Protein AF-X1K7U1-F1 (afdb_monomer_lite)

InterPro domains:
  IPR009014 Transketolase C-terminal/Pyruvate-ferredoxin oxidoreductase domain II [G3DSA:3.40.50.920] (3-102)
  IPR009014 Transketolase C-terminal/Pyruvate-ferredoxin oxidoreductase domain II [SSF52922] (6-65)

Structure (mmCIF, N/CA/C/O backbone):
data_AF-X1K7U1-F1
#
_entry.id   AF-X1K7U1-F1
#
loop_
_atom_site.group_PDB
_atom_site.id
_atom_site.type_symbol
_atom_site.label_atom_id
_atom_site.label_alt_id
_atom_site.label_comp_id
_atom_site.label_asym_id
_atom_site.label_entity_id
_atom_site.label_seq_id
_atom_site.pdbx_PDB_ins_code
_atom_site.Cartn_x
_atom_site.Cartn_y
_atom_site.Cartn_z
_atom_site.occupancy
_atom_site.B_iso_or_equiv
_atom_site.auth_seq_id
_atom_site.auth_comp_id
_atom_site.auth_asym_id
_atom_site.auth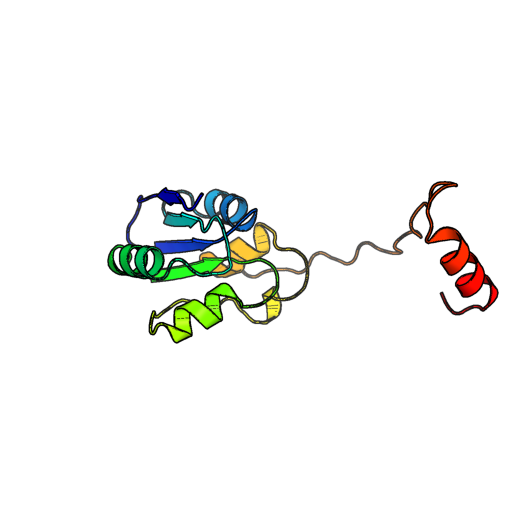_atom_id
_atom_site.pdbx_PDB_model_num
ATOM 1 N N . MET A 1 1 ? 13.954 -1.666 10.434 1.00 81.19 1 MET A N 1
ATOM 2 C CA . MET A 1 1 ? 13.301 -2.627 11.353 1.00 81.19 1 MET A CA 1
ATOM 3 C C . MET A 1 1 ? 11.797 -2.505 11.139 1.00 81.19 1 MET A C 1
ATOM 5 O O . MET A 1 1 ? 11.398 -1.473 10.615 1.00 81.19 1 MET A O 1
ATOM 9 N N . ASP A 1 2 ? 10.975 -3.518 11.442 1.00 89.50 2 ASP A N 1
ATOM 10 C CA . ASP A 1 2 ? 9.520 -3.306 11.332 1.00 89.50 2 ASP A CA 1
ATOM 11 C C . ASP A 1 2 ? 9.047 -2.390 12.456 1.00 89.50 2 ASP A C 1
ATOM 13 O O . ASP A 1 2 ? 9.394 -2.616 13.620 1.00 89.50 2 ASP A O 1
ATOM 17 N N . GLU A 1 3 ? 8.226 -1.414 12.104 1.00 94.00 3 GLU A N 1
ATOM 18 C CA . GLU A 1 3 ? 7.730 -0.364 12.988 1.00 94.00 3 GLU A CA 1
ATOM 19 C C . GLU A 1 3 ? 6.197 -0.395 12.968 1.00 94.00 3 GLU A C 1
ATOM 21 O O . GLU A 1 3 ? 5.580 -0.501 11.906 1.00 94.00 3 GLU A O 1
ATOM 26 N N . MET A 1 4 ? 5.580 -0.367 14.152 1.00 96.06 4 MET A N 1
ATOM 27 C CA . MET A 1 4 ? 4.126 -0.330 14.314 1.00 96.06 4 MET A CA 1
ATOM 28 C C . MET A 1 4 ? 3.745 0.938 15.068 1.00 96.06 4 MET A C 1
ATOM 30 O O . MET A 1 4 ? 4.196 1.144 16.193 1.00 96.06 4 MET A O 1
ATOM 34 N N . GLU A 1 5 ? 2.867 1.728 14.468 1.00 96.12 5 GLU A N 1
ATOM 35 C CA . GLU A 1 5 ? 2.321 2.964 15.021 1.00 96.12 5 GLU A CA 1
ATOM 36 C C . GLU A 1 5 ? 0.803 2.827 15.101 1.00 96.12 5 GLU A C 1
ATOM 38 O O . GLU A 1 5 ? 0.160 2.361 14.158 1.00 96.12 5 GLU A O 1
ATOM 43 N N . LEU A 1 6 ? 0.225 3.179 16.247 1.00 96.56 6 LEU A N 1
ATOM 44 C CA . LEU A 1 6 ? -1.207 3.049 16.490 1.00 96.56 6 LEU A CA 1
ATOM 45 C C . LEU A 1 6 ? -1.788 4.419 16.820 1.00 96.56 6 LEU A C 1
ATOM 47 O O . LEU A 1 6 ? -1.564 4.924 17.917 1.00 96.56 6 LEU A O 1
ATOM 51 N N . ASP A 1 7 ? -2.566 4.944 15.882 1.00 94.75 7 ASP A N 1
ATOM 52 C CA . ASP A 1 7 ? -3.351 6.168 16.021 1.00 94.75 7 ASP A CA 1
ATOM 53 C C . ASP A 1 7 ? -4.845 5.783 15.996 1.00 94.75 7 ASP A C 1
ATOM 55 O O . ASP A 1 7 ? -5.309 5.007 16.844 1.00 94.75 7 ASP A O 1
ATOM 59 N N . SER A 1 8 ? -5.615 6.248 15.006 1.00 94.81 8 SER A N 1
ATOM 60 C CA . SER A 1 8 ? -6.978 5.760 14.795 1.00 94.81 8 SER A CA 1
ATOM 61 C C . SER A 1 8 ? -6.969 4.282 14.408 1.00 94.81 8 SER A C 1
ATOM 63 O O . SER A 1 8 ? -6.177 3.824 13.583 1.00 94.81 8 SER A O 1
ATOM 65 N N . ARG A 1 9 ? -7.900 3.523 14.992 1.00 94.88 9 ARG A N 1
ATOM 66 C CA . ARG A 1 9 ? -8.102 2.094 14.706 1.00 94.88 9 ARG A CA 1
ATOM 67 C C . ARG A 1 9 ? -9.136 1.845 13.613 1.00 94.88 9 ARG A C 1
ATOM 69 O O . ARG A 1 9 ? -9.443 0.692 13.315 1.00 94.88 9 ARG A O 1
ATOM 76 N N . ASP A 1 10 ? -9.693 2.894 13.018 1.00 96.81 10 ASP A N 1
ATOM 77 C CA . ASP A 1 10 ? -10.645 2.737 11.920 1.00 96.81 10 ASP A CA 1
ATOM 78 C C . ASP A 1 10 ? -9.947 2.271 10.637 1.00 96.81 10 ASP A C 1
ATOM 80 O O . ASP A 1 10 ? -10.466 1.396 9.940 1.00 96.81 10 ASP A O 1
ATOM 84 N N . ILE A 1 11 ? -8.744 2.792 10.372 1.00 96.69 11 ILE A N 1
ATOM 85 C CA . ILE A 1 11 ? -7.933 2.466 9.197 1.00 96.69 11 ILE A CA 1
ATOM 86 C C . ILE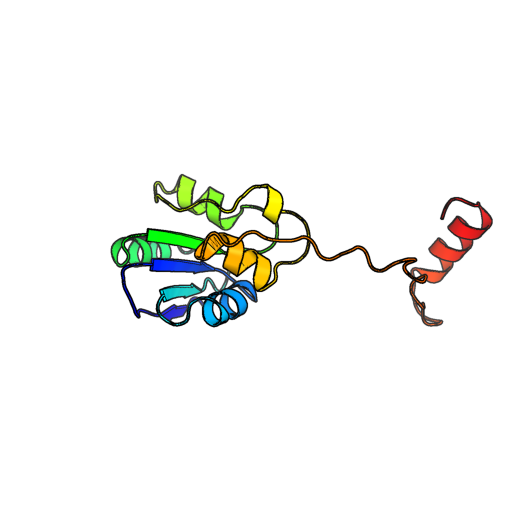 A 1 11 ? -6.525 2.058 9.640 1.00 96.69 11 ILE A C 1
ATOM 88 O O . ILE A 1 11 ? -5.857 2.775 10.385 1.00 96.69 11 ILE A O 1
ATOM 92 N N . GLY A 1 12 ? -6.077 0.902 9.157 1.00 97.56 12 GLY A N 1
ATOM 93 C CA . GLY A 1 12 ? -4.703 0.435 9.248 1.00 97.56 12 GLY A CA 1
ATOM 94 C C . GLY A 1 12 ? -4.055 0.333 7.874 1.00 97.56 12 GLY A C 1
ATOM 95 O O . GLY A 1 12 ? -4.657 -0.183 6.933 1.00 97.56 12 GLY A O 1
ATOM 96 N N . ILE A 1 13 ? -2.813 0.789 7.761 1.00 97.62 13 ILE A N 1
ATOM 97 C CA . ILE A 1 13 ? -2.038 0.754 6.521 1.00 97.62 13 ILE A CA 1
ATOM 98 C C . ILE A 1 13 ? -0.803 -0.121 6.730 1.00 97.62 13 ILE A C 1
ATOM 100 O O . ILE A 1 13 ? 0.039 0.163 7.583 1.00 97.62 13 ILE A O 1
ATOM 104 N N . ILE A 1 14 ? -0.687 -1.188 5.940 1.00 97.12 14 ILE A N 1
ATOM 105 C CA . ILE A 1 14 ? 0.508 -2.036 5.875 1.00 97.12 14 ILE A CA 1
ATOM 106 C C . ILE A 1 14 ? 1.333 -1.600 4.668 1.00 97.12 14 ILE A C 1
ATOM 108 O O . ILE A 1 14 ? 0.814 -1.464 3.561 1.00 97.12 14 ILE A O 1
ATOM 112 N N . THR A 1 15 ? 2.619 -1.351 4.876 1.00 96.00 15 THR A N 1
ATOM 113 C CA . THR A 1 15 ? 3.457 -0.694 3.872 1.00 96.00 15 THR A CA 1
ATOM 114 C C . THR A 1 15 ? 4.938 -1.030 4.051 1.00 96.00 15 THR A C 1
ATOM 116 O O . THR A 1 15 ? 5.323 -1.629 5.055 1.00 96.00 15 THR A O 1
ATOM 119 N N . SER A 1 16 ? 5.789 -0.659 3.094 1.00 93.88 16 SER A N 1
ATOM 120 C CA . SER A 1 16 ? 7.243 -0.831 3.170 1.00 93.88 16 SER A CA 1
ATOM 121 C C . SER A 1 16 ? 7.985 0.291 2.436 1.00 93.88 16 SER A C 1
ATOM 123 O O . SER A 1 16 ? 7.462 0.913 1.508 1.00 93.88 16 SER A O 1
ATOM 125 N N . GLY A 1 17 ? 9.221 0.568 2.863 1.00 92.00 17 GLY A N 1
ATOM 126 C CA . GLY A 1 17 ? 10.088 1.554 2.209 1.00 92.00 17 GLY A CA 1
ATOM 127 C C . GLY A 1 17 ? 9.454 2.946 2.085 1.00 92.00 17 GLY A C 1
ATOM 128 O O . GLY A 1 17 ? 8.913 3.475 3.058 1.00 92.00 17 GLY A O 1
ATOM 129 N N . ILE A 1 18 ? 9.537 3.538 0.887 1.00 93.25 18 ILE A N 1
ATOM 130 C CA . ILE A 1 18 ? 9.047 4.898 0.598 1.00 93.25 18 ILE A CA 1
ATOM 131 C C . ILE A 1 18 ? 7.520 5.017 0.673 1.00 93.25 18 ILE A C 1
ATOM 133 O O . ILE A 1 18 ? 7.000 6.064 1.053 1.00 93.25 18 ILE A O 1
ATOM 137 N N . SER A 1 19 ? 6.807 3.920 0.408 1.00 94.56 19 SER A N 1
ATOM 138 C CA . SER A 1 19 ? 5.344 3.853 0.453 1.00 94.56 19 SER A CA 1
ATOM 139 C C . SER A 1 19 ? 4.782 4.303 1.806 1.00 94.56 19 SER A C 1
ATOM 141 O O . SER A 1 19 ? 3.704 4.896 1.857 1.00 94.56 19 SER A O 1
ATOM 143 N N . TYR A 1 20 ? 5.539 4.096 2.892 1.00 96.12 20 TYR A N 1
ATOM 144 C CA . TYR A 1 20 ? 5.194 4.587 4.226 1.00 96.12 20 TYR A CA 1
ATOM 145 C C . TYR A 1 20 ? 5.100 6.113 4.276 1.00 96.12 20 TYR A C 1
ATOM 147 O O . TYR A 1 20 ? 4.114 6.637 4.785 1.00 96.12 20 TYR A O 1
ATOM 155 N N . GLN A 1 21 ? 6.085 6.822 3.720 1.00 96.44 21 GLN A N 1
ATOM 156 C CA . GLN A 1 21 ? 6.122 8.286 3.768 1.00 96.44 21 GLN A CA 1
ATOM 157 C C . GLN A 1 21 ? 4.954 8.883 2.981 1.00 96.44 21 GLN A C 1
ATOM 159 O O . GLN A 1 21 ? 4.216 9.703 3.518 1.00 96.44 21 GLN A O 1
ATOM 164 N N . TYR A 1 22 ? 4.706 8.386 1.765 1.00 96.62 22 TYR A N 1
ATOM 165 C CA . TYR A 1 22 ? 3.556 8.825 0.968 1.00 96.62 22 TYR A CA 1
ATOM 166 C C . TYR A 1 22 ? 2.225 8.534 1.662 1.00 96.62 22 TYR A C 1
ATOM 168 O O . TYR A 1 22 ? 1.316 9.355 1.635 1.00 96.62 22 TYR A O 1
ATOM 176 N N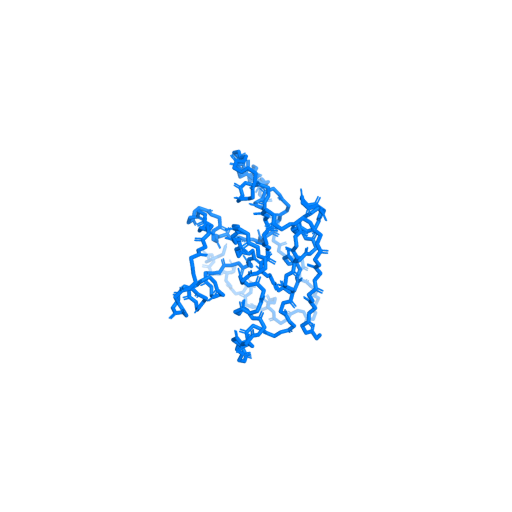 . SER A 1 23 ? 2.105 7.381 2.321 1.00 96.44 23 SER A N 1
ATOM 177 C CA . SER A 1 23 ? 0.884 7.033 3.052 1.00 96.44 23 SER A CA 1
ATOM 178 C C . SER A 1 23 ? 0.670 7.914 4.282 1.00 96.44 23 SER A C 1
ATOM 180 O O . SER A 1 23 ? -0.460 8.327 4.532 1.00 96.44 23 SER A O 1
ATOM 182 N N . LYS A 1 24 ? 1.735 8.237 5.027 1.00 95.56 24 LYS A N 1
ATOM 183 C CA . LYS A 1 24 ? 1.659 9.109 6.208 1.00 95.56 24 LYS A CA 1
ATOM 184 C C . LYS A 1 24 ? 1.343 10.555 5.827 1.00 95.56 24 LYS A C 1
ATOM 186 O O . LYS A 1 24 ? 0.613 11.213 6.557 1.00 95.56 24 LYS A O 1
ATOM 191 N N . GLU A 1 25 ? 1.832 11.021 4.678 1.00 96.69 25 GLU A N 1
ATOM 192 C CA . GLU A 1 25 ? 1.493 12.339 4.130 1.00 96.69 25 GLU A CA 1
ATOM 193 C C . GLU A 1 25 ? 0.012 12.439 3.731 1.00 96.69 25 GLU A C 1
ATOM 195 O O . GLU A 1 25 ? -0.621 13.466 3.962 1.00 96.69 25 GLU A O 1
ATOM 200 N N . VAL A 1 26 ? -0.562 11.361 3.185 1.00 96.25 26 VAL A N 1
ATOM 201 C CA . VAL A 1 26 ? -1.979 11.320 2.785 1.00 96.25 26 VAL A CA 1
ATOM 202 C C . VAL A 1 26 ? -2.927 11.143 3.973 1.00 96.25 26 VAL A C 1
ATOM 204 O O . VAL A 1 26 ? -4.020 11.708 3.966 1.00 96.25 26 VAL A O 1
ATOM 207 N N . MET A 1 27 ? -2.554 10.331 4.964 1.00 95.25 27 MET A N 1
ATOM 208 C CA . MET A 1 27 ? -3.431 9.969 6.080 1.00 95.25 27 MET A CA 1
ATOM 209 C C . MET A 1 27 ? -2.639 9.848 7.382 1.00 95.25 27 MET A C 1
ATOM 211 O O . MET A 1 27 ? -2.218 8.768 7.795 1.00 95.25 27 MET A O 1
ATOM 215 N N . THR A 1 28 ? -2.435 10.983 8.042 1.00 95.31 28 THR A N 1
ATOM 216 C CA . THR A 1 28 ? -1.624 11.082 9.262 1.00 95.31 28 THR A CA 1
ATOM 217 C C . THR A 1 28 ? -2.194 10.301 10.446 1.00 95.31 28 THR A C 1
ATOM 219 O O . THR A 1 28 ? -1.429 9.793 11.264 1.00 95.31 28 THR A O 1
ATOM 222 N N . GLU A 1 29 ? -3.518 10.191 10.518 1.00 95.81 29 GLU A N 1
ATOM 223 C CA . GLU A 1 29 ? -4.290 9.662 11.641 1.00 95.81 29 GLU A CA 1
ATOM 224 C C . GLU A 1 29 ? -4.512 8.147 11.591 1.00 95.81 29 GLU A C 1
ATOM 226 O O . GLU A 1 29 ? -5.049 7.577 12.542 1.00 95.81 29 GLU A O 1
ATOM 231 N N . ALA A 1 30 ? -4.143 7.488 10.490 1.00 97.19 30 ALA A N 1
ATOM 232 C CA . ALA A 1 30 ? -4.232 6.038 10.382 1.00 97.19 30 ALA A CA 1
ATOM 233 C C . ALA A 1 30 ? -3.191 5.346 11.267 1.00 97.19 30 ALA A C 1
ATOM 235 O O . ALA A 1 30 ? -2.123 5.881 11.557 1.00 97.19 30 ALA A O 1
ATOM 236 N N . SER A 1 31 ? -3.482 4.105 11.645 1.00 98.19 31 SER A N 1
ATOM 237 C CA . SER A 1 31 ? -2.468 3.222 12.217 1.00 98.19 31 SER A CA 1
ATOM 238 C C . SER A 1 31 ? -1.585 2.647 11.107 1.00 98.19 31 SER A C 1
ATOM 240 O O . SER A 1 31 ? -2.081 2.304 10.033 1.00 98.19 31 SER A O 1
ATOM 242 N N . PHE A 1 32 ? -0.292 2.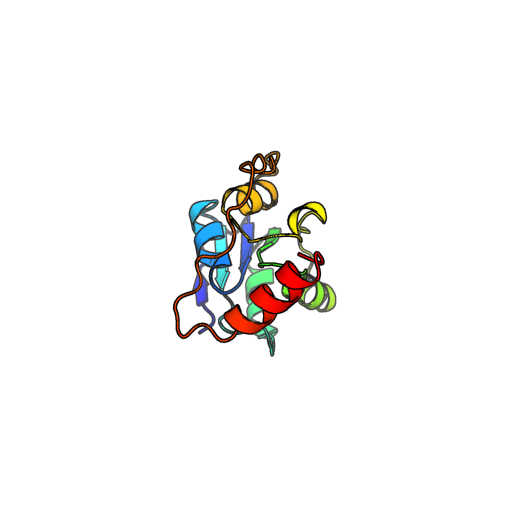467 11.368 1.00 98.00 32 PHE A N 1
ATOM 243 C CA . PHE A 1 32 ? 0.678 1.994 10.380 1.00 98.00 32 PHE A CA 1
ATOM 244 C C . PHE A 1 32 ? 1.426 0.749 10.852 1.00 98.00 32 PHE A C 1
ATOM 246 O O . PHE A 1 32 ? 1.854 0.650 12.002 1.00 98.00 32 PHE A O 1
ATOM 253 N N . LEU A 1 33 ? 1.640 -0.183 9.927 1.00 97.56 33 LEU A N 1
ATOM 254 C CA . LEU A 1 33 ? 2.642 -1.235 10.038 1.00 97.56 33 LEU A CA 1
ATOM 255 C C . LEU A 1 33 ? 3.619 -1.093 8.873 1.00 97.56 33 LEU A C 1
ATOM 257 O O . LEU A 1 33 ? 3.333 -1.499 7.744 1.00 97.56 33 LEU A O 1
ATOM 261 N N . LYS A 1 34 ? 4.790 -0.536 9.164 1.00 96.69 34 LYS A N 1
ATOM 262 C CA . LYS A 1 34 ? 5.897 -0.434 8.219 1.00 96.69 34 LYS A CA 1
ATOM 263 C C . LYS A 1 34 ? 6.762 -1.680 8.337 1.00 96.69 34 LYS A C 1
ATOM 265 O O . LYS A 1 34 ? 7.438 -1.889 9.343 1.00 96.69 34 LYS A O 1
ATOM 270 N N . LEU A 1 35 ? 6.750 -2.505 7.300 1.00 95.44 35 LEU A N 1
ATOM 271 C CA . LEU A 1 35 ? 7.617 -3.669 7.183 1.00 95.44 35 LEU A CA 1
ATOM 272 C C . LEU A 1 35 ? 9.017 -3.205 6.776 1.00 95.44 35 LEU A C 1
ATOM 274 O O . LEU A 1 35 ? 9.197 -2.520 5.767 1.00 95.44 35 LEU A O 1
ATOM 278 N N . GLY A 1 36 ? 10.017 -3.579 7.571 1.00 92.75 36 GLY A N 1
ATOM 279 C CA . GLY A 1 36 ? 11.420 -3.304 7.271 1.00 92.75 36 GLY A CA 1
ATOM 280 C C . GLY A 1 36 ? 11.984 -4.234 6.199 1.00 92.75 36 GLY A C 1
ATOM 281 O O . GLY A 1 36 ? 12.986 -3.903 5.575 1.00 92.75 36 GLY A O 1
ATOM 282 N N . MET A 1 37 ? 11.345 -5.384 5.984 1.00 88.94 37 MET A N 1
ATOM 283 C CA . MET A 1 37 ? 11.729 -6.370 4.983 1.00 88.94 37 MET A CA 1
ATOM 284 C C . MET A 1 37 ? 10.471 -6.990 4.369 1.00 88.94 37 MET A C 1
ATOM 286 O O . MET A 1 37 ? 9.626 -7.522 5.088 1.00 88.94 37 MET A O 1
ATOM 290 N N . SER A 1 38 ? 10.344 -6.933 3.041 1.00 87.38 38 SER A N 1
ATOM 291 C CA . SER A 1 38 ? 9.183 -7.502 2.343 1.00 87.38 38 SER A CA 1
ATOM 292 C C . SER A 1 38 ? 9.202 -9.034 2.328 1.00 87.38 38 SER A C 1
ATOM 294 O O . SER A 1 38 ? 8.147 -9.651 2.232 1.00 87.38 38 SER A O 1
ATOM 296 N N . TYR A 1 39 ? 10.375 -9.670 2.445 1.00 90.25 39 TYR A N 1
ATOM 297 C CA . TYR A 1 39 ? 10.481 -11.126 2.531 1.00 90.25 39 TYR A CA 1
ATOM 298 C C . TYR A 1 39 ? 11.743 -11.592 3.280 1.00 90.25 39 TYR A C 1
ATOM 300 O O . TYR A 1 39 ? 12.821 -11.080 2.984 1.00 90.25 39 TYR A O 1
ATOM 308 N N . PRO A 1 40 ? 11.656 -12.598 4.176 1.00 91.38 40 PRO A N 1
ATOM 309 C CA . PRO A 1 40 ? 10.443 -13.280 4.644 1.00 91.38 40 PRO A CA 1
ATOM 310 C C . PRO A 1 40 ? 9.495 -12.369 5.438 1.00 91.38 40 PRO A C 1
ATOM 312 O O . PRO A 1 40 ? 9.926 -11.495 6.184 1.00 91.38 40 PRO A O 1
ATOM 315 N N . LEU A 1 41 ? 8.188 -12.599 5.290 1.00 90.69 41 LEU A N 1
ATOM 316 C CA . LEU A 1 41 ? 7.156 -11.810 5.966 1.00 90.69 41 LEU A CA 1
ATOM 317 C C . LEU A 1 41 ? 7.054 -12.148 7.454 1.00 90.69 41 LEU A C 1
ATOM 319 O O . LEU A 1 41 ? 6.910 -13.314 7.835 1.00 90.69 41 LEU A O 1
ATOM 323 N N . CYS A 1 42 ? 7.006 -11.117 8.298 1.00 92.44 42 CYS A N 1
ATOM 324 C CA . CYS A 1 42 ? 6.724 -11.268 9.723 1.00 92.44 42 CYS A CA 1
ATOM 325 C C . CYS A 1 42 ? 5.216 -11.473 9.959 1.00 92.44 42 CYS A C 1
ATOM 327 O O . CYS A 1 42 ? 4.487 -10.554 10.344 1.00 92.44 42 CYS A O 1
ATOM 329 N N . LYS A 1 43 ? 4.740 -12.699 9.707 1.00 94.56 43 LYS A N 1
ATOM 330 C CA . LYS A 1 43 ? 3.312 -13.062 9.772 1.00 94.56 43 LYS A CA 1
ATOM 331 C C . LYS A 1 43 ? 2.664 -12.689 11.106 1.00 94.56 43 LYS A C 1
ATOM 333 O O . LYS A 1 43 ? 1.549 -12.182 11.124 1.00 94.56 43 LYS A O 1
ATOM 338 N N . GLU A 1 44 ? 3.371 -12.904 12.213 1.00 94.94 44 GLU A N 1
ATOM 339 C CA . GLU A 1 44 ? 2.870 -12.609 13.557 1.00 94.94 44 GLU A CA 1
ATOM 340 C C . GLU A 1 44 ? 2.561 -11.117 13.748 1.00 94.94 44 GLU A C 1
ATOM 342 O O . GLU A 1 44 ? 1.476 -10.765 14.211 1.00 94.94 44 GLU A O 1
ATOM 347 N N . LYS A 1 45 ? 3.470 -10.224 13.332 1.00 95.44 45 LYS A N 1
ATOM 348 C CA . LYS A 1 45 ? 3.244 -8.772 13.411 1.00 95.44 45 LYS A CA 1
ATOM 349 C C . LYS A 1 45 ? 2.066 -8.336 12.550 1.00 95.44 45 LYS A C 1
ATOM 351 O O . LYS A 1 45 ? 1.267 -7.523 13.004 1.00 95.44 45 LYS A O 1
ATOM 356 N N . ILE A 1 46 ? 1.937 -8.906 11.352 1.00 96.69 46 ILE A N 1
ATOM 357 C CA . ILE A 1 46 ? 0.823 -8.628 10.439 1.00 96.69 46 ILE A CA 1
ATOM 358 C C . ILE A 1 46 ? -0.509 -9.046 11.078 1.00 96.69 46 ILE A C 1
ATOM 360 O O . ILE A 1 46 ? -1.429 -8.234 11.132 1.00 96.69 46 ILE A O 1
ATOM 364 N N . TYR A 1 47 ? -0.610 -10.254 11.645 1.00 96.81 47 TYR A N 1
ATOM 365 C CA . TYR A 1 47 ? -1.821 -10.690 12.354 1.00 96.81 47 TYR A CA 1
ATOM 366 C C . TYR A 1 47 ? -2.138 -9.814 13.567 1.00 96.81 47 TYR A C 1
ATOM 368 O O . TYR A 1 47 ? -3.288 -9.430 13.781 1.00 96.81 47 TYR A O 1
ATOM 376 N N . ASN A 1 48 ? -1.124 -9.494 14.371 1.00 96.62 48 ASN A N 1
ATOM 377 C CA . ASN A 1 48 ? -1.295 -8.659 15.556 1.00 96.62 48 ASN A CA 1
ATOM 378 C C . ASN A 1 48 ? -1.725 -7.235 15.196 1.00 96.62 48 ASN A C 1
ATOM 380 O O . ASN A 1 48 ? -2.471 -6.625 15.958 1.00 96.62 48 ASN A O 1
ATOM 384 N N . PHE A 1 49 ? -1.278 -6.711 14.056 1.00 97.62 49 PHE A N 1
ATOM 385 C CA . PHE A 1 49 ? -1.736 -5.432 13.529 1.00 97.62 49 PHE A CA 1
ATOM 386 C C . PHE A 1 49 ? -3.168 -5.519 13.001 1.00 97.62 49 PHE A C 1
ATOM 388 O O . PHE A 1 49 ? -4.008 -4.718 13.400 1.00 97.62 49 PHE A O 1
ATOM 395 N N . ALA A 1 50 ? -3.473 -6.536 12.190 1.00 96.94 50 ALA A N 1
ATOM 396 C CA . ALA A 1 50 ? -4.793 -6.732 11.598 1.00 96.94 50 ALA A CA 1
ATOM 397 C C . ALA A 1 50 ? -5.908 -6.843 12.651 1.00 96.94 50 ALA A C 1
ATOM 399 O O . ALA A 1 50 ? -6.995 -6.316 12.459 1.00 96.94 50 ALA A O 1
ATOM 400 N N . LYS A 1 51 ? -5.624 -7.448 13.813 1.00 96.75 51 LYS A N 1
ATOM 401 C CA . LYS A 1 51 ? -6.567 -7.528 14.945 1.00 96.75 51 LYS A CA 1
ATOM 402 C C . LYS A 1 51 ? -6.863 -6.185 15.625 1.00 96.75 51 LYS A C 1
ATOM 404 O O . LYS A 1 51 ? -7.814 -6.098 16.397 1.00 96.75 51 LYS A O 1
ATOM 409 N N . LYS A 1 52 ? -6.023 -5.166 15.426 1.00 97.31 52 LYS A N 1
ATOM 410 C CA . LYS A 1 52 ? -6.123 -3.868 16.115 1.00 97.31 52 LYS A CA 1
ATOM 411 C C . LYS A 1 52 ? -6.880 -2.814 15.312 1.00 97.31 52 LYS A C 1
ATOM 413 O O . LYS A 1 52 ? -7.190 -1.772 15.884 1.00 97.31 52 LYS A O 1
ATOM 418 N N . VAL A 1 53 ? -7.161 -3.061 14.033 1.00 97.44 53 VAL A N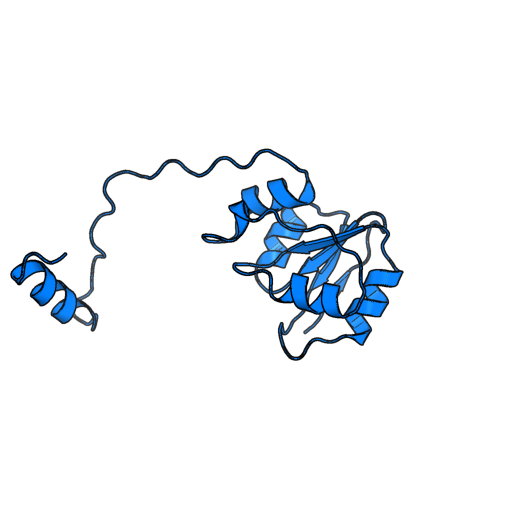 1
ATOM 419 C CA . VAL A 1 53 ? -7.765 -2.093 13.107 1.00 97.44 53 VAL A CA 1
ATOM 420 C C . VAL A 1 53 ? -9.008 -2.675 12.435 1.00 97.44 53 VAL A C 1
ATOM 422 O O . VAL A 1 53 ? -9.133 -3.890 12.315 1.00 97.44 53 VAL A O 1
ATOM 425 N N . LYS A 1 54 ? -9.943 -1.819 12.012 1.00 96.75 54 LYS A N 1
ATOM 426 C CA . LYS A 1 54 ? -11.203 -2.255 11.382 1.00 96.75 54 LYS A CA 1
ATOM 427 C C . LYS A 1 54 ? -11.067 -2.499 9.881 1.00 96.75 54 LYS A C 1
ATOM 429 O O . LYS A 1 54 ? -11.616 -3.471 9.376 1.00 96.75 54 LYS A O 1
ATOM 434 N N . LYS A 1 55 ? -10.369 -1.610 9.168 1.00 96.31 55 LYS A N 1
ATOM 435 C CA . LYS A 1 55 ? -10.095 -1.726 7.728 1.00 96.31 55 LYS A CA 1
ATOM 436 C C . LYS A 1 55 ? -8.603 -1.703 7.467 1.00 96.31 55 LYS A C 1
ATOM 438 O O . LYS A 1 55 ? -7.886 -0.936 8.104 1.00 96.31 55 LYS A O 1
ATOM 443 N N . ILE A 1 56 ? -8.153 -2.514 6.515 1.00 97.44 56 ILE A N 1
ATOM 444 C CA . ILE A 1 56 ? -6.737 -2.643 6.170 1.00 97.44 56 ILE A CA 1
ATOM 445 C C . ILE A 1 56 ? -6.534 -2.277 4.709 1.00 97.44 56 ILE A C 1
ATOM 447 O O . ILE A 1 56 ? -7.192 -2.834 3.832 1.00 97.44 56 ILE A O 1
ATOM 451 N N . PHE A 1 57 ? -5.580 -1.389 4.461 1.00 96.81 57 PHE A N 1
ATOM 452 C CA . PHE A 1 57 ? -5.026 -1.129 3.139 1.00 96.81 57 PHE A CA 1
ATOM 453 C C . PHE A 1 57 ? -3.582 -1.615 3.091 1.00 96.81 57 PHE A C 1
ATOM 455 O O . PHE A 1 57 ? -2.849 -1.525 4.079 1.00 96.81 57 PHE A O 1
ATOM 462 N N . VAL A 1 58 ? -3.164 -2.096 1.925 1.00 96.12 58 VAL A N 1
ATOM 463 C CA . VAL A 1 58 ? -1.756 -2.363 1.633 1.00 96.12 58 VAL A CA 1
ATOM 464 C C . VAL A 1 58 ? -1.287 -1.339 0.610 1.00 96.12 58 VAL A C 1
ATOM 466 O O . VAL A 1 58 ? -1.843 -1.262 -0.484 1.00 96.12 58 VAL A O 1
ATOM 469 N N . ILE A 1 59 ? -0.281 -0.541 0.970 1.00 95.38 59 ILE A N 1
ATOM 470 C CA . ILE A 1 59 ? 0.333 0.431 0.060 1.00 95.38 59 ILE A CA 1
ATOM 471 C C . ILE A 1 59 ? 1.764 -0.012 -0.223 1.00 95.38 59 ILE A C 1
ATOM 473 O O . ILE A 1 59 ? 2.641 0.062 0.643 1.00 95.38 59 ILE A O 1
ATOM 477 N N . GLU A 1 60 ? 1.968 -0.474 -1.453 1.00 92.50 60 GLU A N 1
ATOM 478 C CA . GLU A 1 60 ? 3.241 -0.947 -1.985 1.00 92.50 60 GLU A CA 1
ATOM 479 C C . GLU A 1 60 ? 3.479 -0.433 -3.410 1.00 92.50 60 GLU A C 1
ATOM 481 O O . GLU A 1 60 ? 2.540 -0.171 -4.179 1.00 92.50 60 GLU A O 1
ATOM 486 N N . GLU A 1 61 ? 4.758 -0.284 -3.744 1.00 89.50 61 GLU A N 1
ATOM 487 C CA . GLU A 1 61 ? 5.220 0.161 -5.051 1.00 89.50 61 GLU A CA 1
ATOM 488 C C . GLU A 1 61 ? 5.327 -1.010 -6.033 1.00 89.50 61 GLU A C 1
ATOM 490 O O . GLU A 1 61 ? 5.858 -2.069 -5.706 1.00 89.50 61 GLU A O 1
ATOM 495 N N . GLY A 1 62 ? 4.827 -0.792 -7.253 1.00 85.94 62 GLY A N 1
ATOM 496 C CA . GLY A 1 62 ? 4.763 -1.813 -8.293 1.00 85.94 62 GLY A CA 1
ATOM 497 C C . GLY A 1 62 ? 3.648 -2.832 -8.048 1.00 85.94 62 GLY A C 1
ATOM 498 O O . GLY A 1 62 ? 2.477 -2.464 -7.870 1.00 85.94 62 GLY A O 1
ATOM 499 N N . ASP A 1 63 ? 4.026 -4.109 -8.074 1.00 86.94 63 ASP A N 1
ATOM 500 C CA . ASP A 1 63 ? 3.127 -5.262 -8.031 1.00 86.94 63 ASP A CA 1
ATOM 501 C C . ASP A 1 63 ? 2.411 -5.445 -6.681 1.00 86.94 63 ASP A C 1
ATOM 503 O O . ASP A 1 63 ? 2.752 -4.840 -5.671 1.00 86.94 63 ASP A O 1
ATOM 507 N N . ARG A 1 64 ? 1.406 -6.329 -6.659 1.00 91.50 64 ARG A N 1
ATOM 508 C CA . ARG A 1 64 ? 0.604 -6.701 -5.473 1.00 91.50 64 ARG A CA 1
ATOM 509 C C . ARG A 1 64 ? 1.310 -7.731 -4.581 1.00 91.50 64 ARG A C 1
ATOM 511 O O . ARG A 1 64 ? 0.714 -8.748 -4.217 1.00 91.50 64 ARG A O 1
ATOM 518 N N . PHE A 1 65 ? 2.601 -7.567 -4.315 1.00 93.50 65 PHE A N 1
ATOM 519 C CA . PHE A 1 65 ? 3.374 -8.597 -3.625 1.00 93.50 65 PHE A CA 1
ATOM 520 C C . PHE A 1 65 ? 2.893 -8.812 -2.183 1.00 93.50 65 PHE A C 1
ATOM 522 O O . PHE A 1 65 ? 2.462 -9.918 -1.837 1.00 93.50 65 PHE A O 1
ATOM 529 N N . LEU A 1 66 ?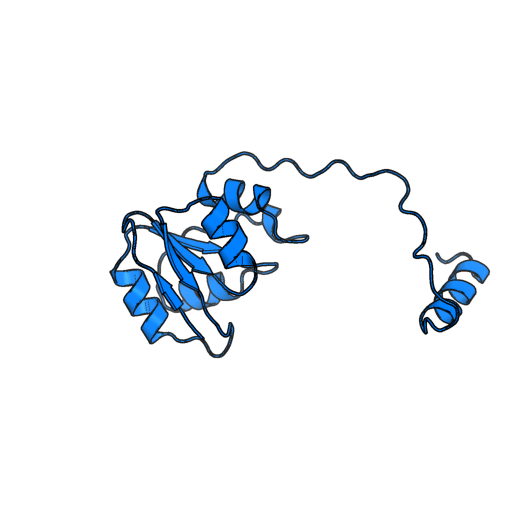 2.941 -7.776 -1.346 1.00 94.44 66 LEU A N 1
ATOM 530 C CA . LEU A 1 66 ? 2.476 -7.821 0.040 1.00 94.44 66 LEU A CA 1
ATOM 531 C C . LEU A 1 66 ? 0.978 -8.107 0.090 1.00 94.44 66 LEU A C 1
ATOM 533 O O . LEU A 1 66 ? 0.539 -8.950 0.872 1.00 94.44 66 LEU A O 1
ATOM 537 N N . GLU A 1 67 ? 0.209 -7.455 -0.778 1.00 94.94 67 GLU A N 1
ATOM 538 C CA . GLU A 1 67 ? -1.240 -7.600 -0.853 1.00 94.94 67 GLU A CA 1
ATOM 539 C C . GLU A 1 67 ? -1.649 -9.071 -1.054 1.00 94.94 67 GLU A C 1
ATOM 541 O O . GLU A 1 67 ? -2.452 -9.613 -0.288 1.00 94.94 67 GLU A O 1
ATOM 546 N N . ASN A 1 68 ? -1.040 -9.755 -2.028 1.00 94.62 68 ASN A N 1
ATOM 547 C CA . ASN A 1 68 ? -1.342 -11.155 -2.325 1.00 94.62 68 ASN A CA 1
ATOM 548 C C . ASN A 1 68 ? -0.927 -12.092 -1.188 1.00 94.62 68 ASN A C 1
ATOM 550 O O . ASN A 1 68 ? -1.685 -12.993 -0.825 1.00 94.62 68 ASN A O 1
ATOM 554 N N . HIS A 1 69 ? 0.249 -11.878 -0.594 1.00 95.00 69 HIS A N 1
ATOM 555 C CA . HIS A 1 69 ? 0.715 -12.720 0.506 1.00 95.00 69 HIS A CA 1
ATOM 556 C C . HIS A 1 69 ? -0.137 -12.550 1.766 1.00 95.00 69 HIS A C 1
ATOM 558 O O . HIS A 1 69 ? -0.440 -13.538 2.434 1.00 95.00 69 HIS A O 1
ATOM 564 N N . ILE A 1 70 ? -0.551 -11.322 2.084 1.00 95.62 70 ILE A N 1
ATOM 565 C CA . ILE A 1 70 ? -1.395 -11.032 3.249 1.00 95.62 70 ILE A CA 1
ATOM 566 C C . ILE A 1 70 ? -2.807 -11.596 3.035 1.00 95.62 70 ILE A C 1
ATOM 568 O O . ILE A 1 70 ? -3.349 -12.221 3.948 1.00 95.62 70 ILE A O 1
ATOM 572 N N . ARG A 1 71 ? -3.377 -11.504 1.823 1.00 95.31 71 ARG A N 1
ATOM 573 C CA . ARG A 1 71 ? -4.642 -12.200 1.513 1.00 95.31 71 ARG A CA 1
ATOM 574 C C . ARG A 1 71 ? -4.521 -13.712 1.625 1.00 95.31 71 ARG A C 1
ATOM 576 O O . ARG A 1 71 ? -5.420 -14.349 2.165 1.00 95.31 71 ARG A O 1
ATOM 583 N N . ALA A 1 72 ? -3.414 -14.295 1.168 1.00 95.12 72 ALA A N 1
ATOM 584 C CA . ALA A 1 72 ? -3.171 -15.733 1.292 1.00 95.12 72 ALA A CA 1
ATOM 585 C C . ALA A 1 72 ? -3.059 -16.198 2.759 1.00 95.12 72 ALA A C 1
ATOM 587 O O . ALA A 1 72 ? -3.248 -17.377 3.048 1.00 95.12 72 ALA A O 1
ATOM 588 N N . MET A 1 73 ? -2.793 -15.281 3.696 1.00 94.88 73 MET A N 1
ATOM 589 C CA . MET A 1 73 ? -2.868 -15.535 5.139 1.00 94.88 73 MET A CA 1
ATOM 590 C C . MET A 1 73 ? -4.308 -15.503 5.690 1.00 94.88 73 MET A C 1
ATOM 592 O O . MET A 1 73 ? -4.503 -15.733 6.878 1.00 94.88 73 MET A O 1
ATOM 596 N N . GLY A 1 74 ? -5.320 -15.222 4.864 1.00 95.62 74 GLY A N 1
ATOM 597 C CA . GLY A 1 74 ? -6.723 -15.126 5.283 1.00 95.62 74 GLY A CA 1
ATOM 598 C C . GLY A 1 74 ? -7.102 -13.779 5.904 1.00 95.62 74 GLY A C 1
ATOM 599 O O . GLY A 1 74 ? -8.103 -13.697 6.610 1.00 95.62 74 GLY A O 1
ATOM 600 N N . ILE A 1 75 ? -6.304 -12.731 5.679 1.00 96.44 75 ILE A N 1
ATOM 601 C CA . ILE A 1 75 ? -6.600 -11.375 6.151 1.00 96.44 75 ILE A CA 1
ATOM 602 C C . ILE A 1 75 ? -7.334 -10.617 5.042 1.00 96.44 75 ILE A C 1
ATOM 604 O O . ILE A 1 75 ? -6.825 -10.479 3.928 1.00 96.44 75 ILE A O 1
ATOM 608 N N . GLU A 1 76 ? -8.529 -10.120 5.360 1.00 94.94 76 GLU A N 1
ATOM 609 C CA . GLU A 1 76 ? -9.307 -9.269 4.463 1.00 94.94 76 GLU A CA 1
ATOM 610 C C . GLU A 1 76 ? -8.684 -7.871 4.375 1.00 94.94 76 GLU A C 1
ATOM 612 O O . GLU A 1 76 ? -8.267 -7.289 5.379 1.00 94.94 76 GLU A O 1
ATOM 617 N N . LEU A 1 77 ? -8.593 -7.344 3.156 1.00 94.81 77 LEU A N 1
ATOM 618 C CA . LEU A 1 77 ? -7.962 -6.060 2.880 1.00 94.81 77 LEU A CA 1
ATOM 619 C C . LEU A 1 77 ? -8.532 -5.413 1.619 1.00 94.81 77 LEU A C 1
ATOM 621 O O . LEU A 1 77 ? -8.942 -6.092 0.670 1.00 94.81 77 LEU A O 1
ATOM 625 N N . GLU A 1 78 ? -8.498 -4.087 1.607 1.00 92.31 78 GLU A N 1
ATOM 626 C CA . GLU A 1 78 ? -8.900 -3.251 0.484 1.00 92.31 78 GLU A CA 1
ATOM 627 C C . GLU A 1 78 ? -7.841 -3.313 -0.619 1.00 92.31 78 GLU A C 1
ATOM 629 O O . GLU A 1 78 ? -6.657 -3.053 -0.394 1.00 92.31 78 GLU A O 1
ATOM 634 N N . ALA A 1 79 ? -8.272 -3.681 -1.824 1.00 81.56 79 ALA A N 1
ATOM 635 C CA . ALA A 1 79 ? -7.389 -3.830 -2.970 1.00 81.56 79 ALA A CA 1
ATOM 636 C C . ALA A 1 79 ? -6.991 -2.472 -3.558 1.00 81.56 79 ALA A C 1
ATOM 638 O O . ALA A 1 79 ? -7.846 -1.601 -3.774 1.00 81.56 79 ALA A O 1
ATOM 639 N N . LYS A 1 80 ? -5.718 -2.334 -3.942 1.00 84.62 80 LYS A N 1
ATOM 640 C CA . LYS A 1 80 ? -5.313 -1.288 -4.892 1.00 84.62 80 LYS A CA 1
ATOM 641 C C . LYS A 1 80 ? -6.049 -1.514 -6.231 1.00 84.62 80 LYS A C 1
ATOM 643 O O . LYS A 1 80 ? -6.280 -2.666 -6.582 1.00 84.62 80 LYS A O 1
ATOM 648 N N . PRO A 1 81 ? -6.464 -0.496 -6.997 1.00 85.56 81 PRO A N 1
ATOM 649 C CA . PRO A 1 81 ? -6.936 -0.691 -8.374 1.00 85.56 81 PRO A CA 1
ATOM 650 C C . PRO A 1 81 ? -5.809 -1.146 -9.319 1.00 85.56 81 PRO A C 1
ATOM 652 O O . PRO A 1 81 ? -4.676 -0.682 -9.184 1.00 85.56 81 PRO A O 1
ATOM 655 N N . ASP A 1 82 ? -6.107 -2.004 -10.306 1.00 86.81 82 ASP A N 1
ATOM 656 C CA . ASP A 1 82 ? -5.100 -2.502 -11.271 1.00 86.81 82 ASP A CA 1
ATOM 657 C C . ASP A 1 82 ? -4.435 -1.374 -12.074 1.00 86.81 82 ASP A C 1
ATOM 659 O O . ASP A 1 82 ? -3.251 -1.431 -12.398 1.00 86.81 82 ASP A O 1
ATOM 663 N N . GLU A 1 83 ? -5.174 -0.296 -12.333 1.00 83.56 83 GLU A N 1
ATOM 664 C CA . GLU A 1 83 ? -4.695 0.885 -13.060 1.00 83.56 83 GLU A CA 1
ATOM 665 C C . GLU A 1 83 ? -3.511 1.589 -12.374 1.00 83.56 83 GLU A C 1
ATOM 667 O O . GLU A 1 83 ? -2.774 2.331 -13.027 1.00 83.56 83 GLU A O 1
ATOM 672 N N . LEU A 1 84 ? -3.318 1.356 -11.071 1.00 84.81 84 LEU A N 1
ATOM 673 C CA . LEU A 1 84 ? -2.266 1.976 -10.263 1.00 84.81 84 LEU A CA 1
ATOM 674 C C . LEU A 1 84 ? -1.024 1.087 -10.095 1.00 84.81 84 LEU A C 1
ATOM 676 O O . LEU A 1 84 ? -0.099 1.477 -9.380 1.00 84.81 84 LEU A O 1
ATOM 680 N N . LEU A 1 85 ? -0.990 -0.097 -10.716 1.00 86.06 85 LEU A N 1
ATOM 681 C CA . LEU A 1 85 ? 0.156 -1.014 -10.638 1.00 86.06 85 LEU A CA 1
ATOM 682 C C . LEU A 1 85 ? 1.367 -0.522 -11.436 1.00 86.06 85 LEU A C 1
ATOM 684 O O . LEU A 1 85 ? 2.503 -0.824 -11.085 1.00 86.06 85 LEU A O 1
ATOM 688 N N . LEU A 1 86 ? 1.133 0.242 -12.504 1.00 84.88 86 LEU A N 1
ATOM 689 C CA . LEU A 1 86 ? 2.179 0.662 -13.433 1.00 84.88 86 LEU A CA 1
ATOM 690 C C . LEU A 1 86 ? 2.753 2.037 -13.091 1.00 84.88 86 LEU A C 1
ATOM 692 O O . LEU A 1 86 ? 2.019 2.972 -12.761 1.00 84.88 86 LEU A O 1
ATOM 696 N N . GLY A 1 87 ? 4.065 2.181 -13.276 1.00 85.38 87 GLY A N 1
ATOM 697 C CA . GLY A 1 87 ? 4.820 3.406 -13.003 1.00 85.38 87 GLY A CA 1
ATOM 698 C C . GLY A 1 87 ? 5.091 3.627 -11.514 1.00 85.38 87 GLY A C 1
ATOM 699 O O . GLY A 1 87 ? 4.543 2.931 -10.663 1.00 85.38 87 GLY A O 1
ATOM 700 N N . GLU A 1 88 ? 5.900 4.638 -11.208 1.00 88.50 88 GLU A N 1
ATOM 701 C CA . GLU A 1 88 ? 6.338 4.945 -9.839 1.00 88.50 88 GLU A CA 1
ATOM 702 C C . GLU A 1 88 ? 5.163 5.258 -8.911 1.00 88.50 88 GLU A C 1
ATOM 704 O O . GLU A 1 88 ? 4.145 5.835 -9.328 1.00 88.50 88 GLU A O 1
ATOM 709 N N . LEU A 1 89 ? 5.290 4.857 -7.648 1.00 91.62 89 LEU A N 1
ATOM 710 C CA . LEU A 1 89 ? 4.330 5.244 -6.624 1.00 91.62 89 LEU A CA 1
ATOM 711 C C . LEU A 1 89 ? 4.509 6.733 -6.303 1.00 91.62 89 LEU A C 1
ATOM 713 O O . LEU A 1 89 ? 5.622 7.215 -6.138 1.00 91.62 89 LEU A O 1
ATOM 717 N N . ASN A 1 90 ? 3.405 7.464 -6.191 1.00 91.69 90 ASN A N 1
ATOM 718 C CA . ASN A 1 90 ? 3.409 8.865 -5.787 1.00 91.69 90 ASN A CA 1
ATOM 719 C C . ASN A 1 90 ? 2.211 9.159 -4.872 1.00 91.69 90 ASN A C 1
ATOM 721 O O . ASN A 1 90 ? 1.315 8.324 -4.717 1.00 91.69 90 ASN A O 1
ATOM 725 N N . ILE A 1 91 ? 2.189 10.355 -4.283 1.00 93.12 91 ILE A N 1
ATOM 726 C CA . ILE A 1 91 ? 1.145 10.784 -3.340 1.00 93.12 91 ILE A CA 1
ATOM 727 C C . ILE A 1 91 ? -0.245 10.699 -3.981 1.00 93.12 91 ILE A C 1
ATOM 729 O O . ILE A 1 91 ? -1.148 10.121 -3.389 1.00 93.12 91 ILE A O 1
ATOM 733 N N . GLU A 1 92 ? -0.412 11.165 -5.222 1.00 92.06 92 GLU A N 1
ATOM 734 C CA . GLU A 1 92 ? -1.706 11.141 -5.925 1.00 92.06 92 GLU A CA 1
ATOM 735 C C . GLU A 1 92 ? -2.264 9.716 -6.104 1.00 92.06 92 GLU A C 1
ATOM 737 O O . GLU A 1 92 ? -3.466 9.480 -5.947 1.00 92.06 92 GLU A O 1
ATOM 742 N N . LYS A 1 93 ? -1.403 8.731 -6.398 1.00 92.12 93 LYS A N 1
ATOM 743 C CA . LYS A 1 93 ? -1.801 7.316 -6.464 1.00 92.12 93 LYS A CA 1
ATOM 744 C C . LYS A 1 93 ? -2.224 6.795 -5.094 1.00 92.12 93 LYS A C 1
ATOM 746 O O . LYS A 1 93 ? -3.225 6.078 -4.993 1.00 92.12 93 LYS A O 1
ATOM 751 N N . VAL A 1 94 ? -1.504 7.165 -4.039 1.00 93.94 94 VAL A N 1
ATOM 752 C CA . VAL A 1 94 ? -1.859 6.783 -2.666 1.00 93.94 94 VAL A CA 1
ATOM 753 C C . VAL A 1 94 ? -3.192 7.417 -2.254 1.00 93.94 94 VAL A C 1
ATOM 755 O O . VAL A 1 94 ? -4.074 6.703 -1.776 1.00 93.94 94 VAL A O 1
ATOM 758 N N . GLU A 1 95 ? -3.411 8.701 -2.546 1.00 93.69 95 GLU A N 1
ATOM 759 C CA . GLU A 1 95 ? -4.694 9.385 -2.340 1.00 93.69 95 GLU A CA 1
ATOM 760 C C . GLU A 1 95 ? -5.840 8.698 -3.083 1.00 93.69 95 GLU A C 1
ATOM 762 O O . GLU A 1 95 ? -6.925 8.513 -2.530 1.00 93.69 95 GLU A O 1
ATOM 767 N N . SER A 1 96 ? -5.613 8.282 -4.329 1.00 91.50 96 SER A N 1
ATOM 768 C CA . SER A 1 96 ? -6.641 7.577 -5.096 1.00 91.50 96 SER A CA 1
ATOM 769 C C . SER A 1 96 ? -6.994 6.209 -4.505 1.00 91.50 96 SER A C 1
ATOM 771 O O . SER A 1 96 ? -8.142 5.776 -4.588 1.00 91.50 96 SER A O 1
ATOM 773 N N . THR A 1 97 ? -6.042 5.553 -3.837 1.00 91.19 97 THR A N 1
ATOM 774 C CA . THR A 1 97 ? -6.267 4.257 -3.184 1.00 91.19 97 THR A CA 1
ATOM 775 C C . THR A 1 97 ? -6.994 4.422 -1.848 1.00 91.19 97 THR A C 1
ATOM 777 O O . THR A 1 97 ? -8.010 3.759 -1.621 1.00 91.19 97 THR A O 1
ATOM 780 N N . LEU A 1 98 ? -6.499 5.321 -0.989 1.00 92.44 98 LEU A N 1
ATOM 781 C CA . LEU A 1 98 ? -6.984 5.512 0.383 1.00 92.44 98 LEU A CA 1
ATOM 782 C C . LEU A 1 98 ? -8.266 6.351 0.449 1.00 92.44 98 LEU A C 1
ATOM 784 O O . LEU A 1 98 ? -9.200 6.000 1.164 1.00 92.44 98 LEU A O 1
ATOM 788 N N . LEU A 1 99 ? -8.328 7.447 -0.311 1.00 91.25 99 LEU A N 1
ATOM 789 C CA . LEU A 1 99 ? -9.429 8.419 -0.278 1.00 91.25 99 LEU A CA 1
ATOM 790 C C . LEU A 1 99 ? -10.413 8.244 -1.445 1.00 91.25 99 LEU A C 1
ATOM 792 O O . LEU A 1 99 ? -11.359 9.019 -1.568 1.00 91.25 99 LEU A O 1
ATOM 796 N N . LYS A 1 100 ? -10.178 7.262 -2.330 1.00 86.44 100 LYS A N 1
ATOM 797 C CA . LYS A 1 100 ? -10.966 7.016 -3.555 1.00 86.44 100 LYS A CA 1
ATOM 798 C C . LYS A 1 100 ? -11.091 8.254 -4.460 1.00 86.44 100 LYS A C 1
ATOM 800 O O . LYS A 1 100 ? -12.050 8.385 -5.221 1.00 86.44 100 LYS A O 1
ATOM 805 N N . LYS A 1 101 ? -10.114 9.170 -4.399 1.00 86.69 101 LYS A N 1
ATOM 806 C CA . LYS A 1 101 ? -10.015 10.307 -5.325 1.00 86.69 101 LYS A CA 1
ATOM 807 C C . LYS A 1 101 ? -9.713 9.801 -6.737 1.00 86.69 101 LYS A C 1
ATOM 809 O O . LYS A 1 101 ? -9.021 8.803 -6.920 1.00 86.69 101 LYS A O 1
ATOM 814 N N . LYS A 1 102 ? -10.204 10.503 -7.759 1.00 83.88 102 LYS A N 1
ATOM 815 C CA . LYS A 1 102 ? -9.905 10.150 -9.150 1.00 83.88 102 LYS A CA 1
ATOM 816 C C . LYS A 1 102 ? -8.446 10.488 -9.462 1.00 83.88 102 LYS A C 1
ATOM 818 O O . LYS A 1 102 ? -8.084 11.660 -9.472 1.00 83.88 102 LYS A O 1
ATOM 823 N N . TYR A 1 103 ? -7.636 9.472 -9.748 1.00 82.88 103 TYR A N 1
ATOM 824 C CA . TYR A 1 103 ? -6.275 9.670 -10.238 1.00 82.88 103 TYR A CA 1
ATOM 825 C C . TYR A 1 103 ? -6.307 10.176 -11.685 1.00 82.88 103 TYR A C 1
ATOM 827 O O . TYR A 1 103 ? -6.966 9.587 -12.546 1.00 82.88 103 TYR A O 1
ATOM 835 N N . SER A 1 104 ? -5.593 11.266 -11.962 1.00 80.56 104 SER A N 1
ATOM 836 C CA . SER A 1 104 ? -5.343 11.734 -13.323 1.00 80.56 104 SER A CA 1
ATOM 837 C C . SER A 1 104 ? -3.902 11.421 -13.670 1.00 80.56 104 SER A C 1
ATOM 839 O O . SER A 1 104 ? -2.993 11.922 -13.019 1.00 80.56 104 SER A O 1
ATOM 841 N N . LYS A 1 105 ? -3.678 10.632 -14.724 1.00 74.25 105 LYS A N 1
ATOM 842 C CA . LYS A 1 105 ? -2.318 10.416 -15.220 1.00 74.25 105 LYS A CA 1
ATOM 843 C C . LYS A 1 105 ? -1.688 11.773 -15.572 1.00 74.25 105 LYS A C 1
ATOM 845 O O . LYS A 1 105 ? -2.363 12.590 -16.214 1.00 74.25 105 LYS A O 1
ATOM 850 N N . PRO A 1 106 ? -0.426 12.021 -15.181 1.00 73.44 106 PRO A N 1
ATOM 851 C CA . PRO A 1 106 ? 0.301 13.194 -15.634 1.00 73.44 106 PRO A CA 1
ATOM 852 C C . PRO A 1 106 ? 0.274 13.255 -17.162 1.00 73.44 106 PRO A C 1
ATOM 854 O O . PRO A 1 106 ? 0.396 12.226 -17.830 1.00 73.44 106 PRO A O 1
ATOM 857 N N . LYS A 1 107 ? 0.102 14.454 -17.728 1.00 74.12 107 LYS A N 1
ATOM 858 C CA . LYS A 1 107 ? 0.234 14.634 -19.179 1.00 74.12 107 LYS A CA 1
ATOM 859 C C . LYS A 1 107 ? 1.656 14.259 -19.588 1.00 74.12 107 LYS A C 1
ATOM 861 O O . LYS A 1 107 ? 2.607 14.723 -18.961 1.00 74.12 107 LYS A O 1
ATOM 866 N N . GLU A 1 108 ? 1.796 13.460 -20.642 1.00 69.88 108 GLU A N 1
ATOM 867 C CA . GLU A 1 108 ? 3.107 13.142 -21.206 1.00 69.88 108 GLU A CA 1
ATOM 868 C C . GLU A 1 108 ? 3.833 14.438 -21.584 1.00 69.88 108 GLU A C 1
ATOM 870 O O . GLU A 1 108 ? 3.341 15.255 -22.371 1.00 69.88 108 GLU A O 1
ATOM 875 N N . ILE A 1 109 ? 4.997 14.654 -20.973 1.00 66.38 109 ILE A N 1
ATOM 876 C CA . ILE A 1 109 ? 5.791 15.864 -21.167 1.00 66.38 109 ILE A CA 1
ATOM 877 C C . ILE A 1 109 ? 6.594 15.707 -22.460 1.00 66.38 109 ILE A C 1
ATOM 879 O O . ILE A 1 109 ? 7.769 15.366 -22.424 1.00 66.38 109 ILE A O 1
ATOM 883 N N . GLY A 1 110 ? 5.953 15.974 -23.600 1.00 70.31 110 GLY A N 1
ATOM 884 C CA . GLY A 1 110 ? 6.600 16.210 -24.895 1.00 70.31 110 GLY A CA 1
ATOM 885 C C . GLY A 1 110 ? 7.705 15.221 -25.305 1.00 70.31 110 GLY A C 1
ATOM 886 O O . GLY A 1 110 ? 7.759 14.069 -24.889 1.00 70.31 110 GLY A O 1
ATOM 887 N N . LYS A 1 111 ? 8.598 15.671 -26.193 1.00 68.81 111 LYS A N 1
ATOM 888 C CA . LYS A 1 111 ? 9.731 14.866 -26.667 1.00 68.81 111 LYS A CA 1
ATOM 889 C C . LYS A 1 111 ? 10.737 14.688 -25.526 1.00 68.81 111 LYS A C 1
ATOM 891 O O . LYS A 1 111 ? 11.435 15.638 -25.171 1.00 68.81 111 LYS A O 1
ATOM 896 N N . VAL A 1 112 ? 10.840 13.474 -24.987 1.00 72.19 112 VAL A N 1
ATOM 897 C CA . VAL A 1 112 ? 11.907 13.112 -24.045 1.00 72.19 112 VAL A CA 1
ATOM 898 C C . VAL A 1 112 ? 13.241 13.279 -24.768 1.00 72.19 112 VAL A C 1
ATOM 900 O O . VAL A 1 112 ? 13.471 12.696 -25.829 1.00 72.19 112 VAL A O 1
ATOM 903 N N . SER A 1 113 ? 14.106 14.141 -24.236 1.00 70.81 113 SER A N 1
ATOM 904 C CA . SER A 1 113 ? 15.444 14.313 -24.798 1.00 70.81 113 SER A CA 1
ATOM 905 C C . SER A 1 113 ? 16.282 13.062 -24.511 1.00 70.81 113 SER A C 1
ATOM 907 O O . SER A 1 113 ? 16.143 12.480 -23.433 1.00 70.81 113 SER A O 1
ATOM 909 N N . PRO A 1 114 ? 17.141 12.623 -25.451 1.00 73.25 114 PRO A N 1
ATOM 910 C CA . PRO A 1 114 ? 17.992 11.463 -25.225 1.00 73.25 114 PRO A CA 1
ATOM 911 C C . PRO A 1 114 ? 18.806 11.630 -23.935 1.00 73.25 114 PRO A C 1
ATOM 913 O O . PRO A 1 114 ? 19.253 12.749 -23.645 1.00 73.25 114 PRO A O 1
ATOM 916 N N . PRO A 1 115 ? 19.038 10.549 -23.172 1.00 74.94 115 PRO A N 1
ATOM 917 C CA . PRO A 1 115 ? 19.820 10.626 -21.948 1.00 74.94 115 PRO A CA 1
ATOM 918 C C . PRO A 1 115 ? 21.206 11.199 -22.258 1.00 74.94 115 PRO A C 1
ATOM 920 O O . PRO A 1 115 ? 21.943 10.684 -23.104 1.00 74.94 115 PRO A O 1
ATOM 923 N N . LYS A 1 116 ? 21.575 12.287 -21.574 1.00 81.75 116 LYS A N 1
ATOM 924 C CA . LYS A 1 116 ? 22.911 12.879 -21.695 1.00 81.75 116 LYS A CA 1
ATOM 925 C C . LYS A 1 116 ? 23.921 11.948 -21.028 1.00 81.75 116 LYS A C 1
ATOM 927 O O . LYS A 1 116 ? 24.117 11.990 -19.819 1.00 81.75 116 LYS A O 1
ATOM 932 N N . MET A 1 117 ? 24.548 11.089 -21.821 1.00 84.38 117 MET A N 1
ATOM 933 C CA . MET A 1 117 ? 25.563 10.159 -21.335 1.00 84.38 117 MET A CA 1
ATOM 934 C C . MET A 1 117 ? 26.912 10.862 -21.173 1.00 84.38 117 MET A C 1
ATOM 936 O O . MET A 1 117 ? 27.411 11.488 -22.110 1.00 84.38 117 MET A O 1
ATOM 940 N N . CYS A 1 118 ? 27.521 10.738 -19.991 1.00 85.44 118 CYS A N 1
ATOM 941 C CA . CYS A 1 118 ? 28.890 11.195 -19.770 1.00 85.44 118 CYS A CA 1
ATOM 942 C C . CYS A 1 118 ? 29.888 10.352 -20.599 1.00 85.44 118 CYS A C 1
ATOM 944 O O . CYS A 1 118 ? 29.553 9.238 -21.019 1.00 85.44 118 CYS A O 1
ATOM 946 N N . PRO A 1 119 ? 31.128 10.830 -20.824 1.00 83.75 119 PRO A N 1
ATOM 947 C CA . PRO A 1 119 ? 32.129 10.091 -21.596 1.00 83.75 119 PRO A CA 1
ATOM 948 C C . PRO A 1 119 ? 32.431 8.679 -21.069 1.00 83.75 119 PRO A C 1
ATOM 950 O O . PRO A 1 119 ? 32.809 7.821 -21.858 1.00 83.75 119 PRO A O 1
ATOM 953 N N . GLY A 1 120 ? 32.234 8.435 -19.768 1.00 88.50 120 GLY A N 1
ATOM 954 C CA . GLY A 1 120 ? 32.447 7.135 -19.124 1.00 88.50 120 GLY A CA 1
ATOM 955 C C . GLY A 1 120 ? 31.208 6.239 -19.032 1.00 88.50 120 GLY A C 1
ATOM 956 O O . GLY A 1 120 ? 31.272 5.191 -18.400 1.00 88.50 120 GLY A O 1
ATOM 957 N N . CYS A 1 121 ? 30.066 6.633 -19.604 1.00 88.69 121 CYS A N 1
ATOM 958 C CA . CYS A 1 121 ? 28.839 5.852 -19.474 1.00 88.69 121 CYS A CA 1
ATOM 959 C C . CYS A 1 121 ? 28.907 4.600 -20.376 1.00 88.69 121 CYS A C 1
ATOM 961 O O . CYS A 1 121 ? 29.002 4.751 -21.599 1.00 88.69 121 CYS A O 1
ATOM 963 N N . PRO A 1 122 ? 28.818 3.372 -19.829 1.00 88.69 122 PRO A N 1
ATOM 964 C CA . PRO A 1 122 ? 29.002 2.140 -20.607 1.00 88.69 122 PRO A CA 1
ATOM 965 C C . PRO A 1 122 ? 27.942 1.965 -21.707 1.00 88.69 122 PRO A C 1
ATOM 967 O O . PRO A 1 122 ? 28.202 1.358 -22.742 1.00 88.69 122 PRO A O 1
ATOM 970 N N . HIS A 1 123 ? 26.762 2.568 -21.539 1.00 89.19 123 HIS A N 1
ATOM 971 C CA . HIS A 1 123 ? 25.670 2.512 -22.513 1.00 89.19 123 HIS A CA 1
ATOM 972 C C . HIS A 1 123 ? 25.905 3.371 -23.770 1.00 89.19 123 HIS A C 1
ATOM 974 O O . HIS A 1 123 ? 25.186 3.215 -24.758 1.00 89.19 123 HIS A O 1
ATOM 980 N N . ARG A 1 124 ? 26.921 4.250 -23.782 1.00 88.06 124 ARG A N 1
ATOM 981 C CA . ARG A 1 124 ? 27.163 5.192 -24.889 1.00 88.06 124 ARG A CA 1
ATOM 982 C C . ARG A 1 124 ? 27.485 4.489 -26.208 1.00 88.06 124 ARG A C 1
ATOM 984 O O . ARG A 1 124 ? 26.994 4.913 -27.251 1.00 88.06 124 ARG A O 1
ATOM 991 N N . GLY A 1 125 ? 28.273 3.413 -26.159 1.00 87.94 125 GLY A N 1
ATOM 992 C CA . GLY A 1 125 ? 28.619 2.619 -27.342 1.00 87.94 125 GLY A CA 1
ATOM 993 C C . GLY A 1 125 ? 27.401 1.921 -27.948 1.00 87.94 125 GLY A C 1
ATOM 994 O O . GLY A 1 125 ? 27.178 2.010 -29.152 1.00 87.94 125 GLY A O 1
ATOM 995 N N . ILE A 1 126 ? 26.563 1.310 -27.103 1.00 89.31 126 ILE A N 1
ATOM 996 C CA . ILE A 1 126 ? 25.318 0.652 -27.527 1.00 89.31 126 ILE A CA 1
ATOM 997 C C . ILE A 1 126 ? 24.392 1.670 -28.198 1.00 89.31 126 ILE A C 1
ATOM 999 O O . ILE A 1 126 ? 23.911 1.434 -29.302 1.00 89.31 126 ILE A O 1
ATOM 1003 N N . PHE A 1 127 ? 24.204 2.836 -27.575 1.00 88.06 127 PHE A N 1
ATOM 1004 C CA . PHE A 1 127 ? 23.337 3.880 -28.120 1.00 88.06 127 PHE A CA 1
ATOM 1005 C C . PHE A 1 127 ? 23.843 4.418 -29.466 1.00 88.06 127 PHE A C 1
ATOM 1007 O O . PHE A 1 127 ? 23.055 4.653 -30.378 1.00 88.06 127 PHE A O 1
ATOM 1014 N N . TYR A 1 128 ? 25.163 4.578 -29.620 1.00 87.12 128 TYR A N 1
ATOM 1015 C CA . TYR A 1 128 ? 25.770 4.991 -30.886 1.00 87.12 128 TYR A CA 1
ATOM 1016 C C . TYR A 1 128 ? 25.521 3.973 -32.007 1.00 87.12 128 TYR A C 1
ATOM 1018 O O . TYR A 1 128 ? 25.160 4.363 -33.119 1.00 87.12 128 TYR A O 1
ATOM 1026 N N . ILE A 1 129 ? 25.681 2.678 -31.716 1.00 90.81 129 ILE A N 1
ATOM 1027 C CA . ILE A 1 129 ? 25.455 1.599 -32.686 1.00 90.81 129 ILE A CA 1
ATOM 1028 C C . ILE A 1 129 ? 23.983 1.556 -33.101 1.00 90.81 129 ILE A C 1
ATOM 1030 O O . ILE A 1 129 ? 23.693 1.563 -34.294 1.00 90.81 129 ILE A O 1
ATOM 1034 N N . LEU A 1 130 ? 23.055 1.576 -32.140 1.00 91.31 130 LEU A N 1
ATOM 1035 C CA . LEU A 1 130 ? 21.616 1.553 -32.426 1.00 91.31 130 LEU A CA 1
ATOM 1036 C C . LEU A 1 130 ? 21.184 2.742 -33.295 1.00 91.31 130 LEU A C 1
ATOM 1038 O O . LEU A 1 130 ? 20.455 2.554 -34.269 1.00 91.31 130 LEU A O 1
ATOM 1042 N N . ASN A 1 131 ? 21.702 3.938 -33.006 1.00 86.50 131 ASN A N 1
ATOM 1043 C CA . ASN A 1 131 ? 21.401 5.139 -33.783 1.00 86.50 131 ASN A CA 1
ATOM 1044 C C . ASN A 1 131 ? 22.008 5.071 -35.196 1.00 86.50 131 ASN A C 1
ATOM 1046 O O . ASN A 1 131 ? 21.352 5.400 -36.182 1.00 86.50 131 ASN A O 1
ATOM 1050 N N . SER A 1 132 ? 23.230 4.543 -35.320 1.00 88.06 132 SER A N 1
ATOM 1051 C CA . SER A 1 132 ? 23.875 4.308 -36.623 1.00 88.06 132 SER A CA 1
ATOM 1052 C C . SER A 1 132 ? 23.098 3.304 -37.483 1.00 88.06 132 SER A C 1
ATOM 1054 O O . SER A 1 132 ? 23.054 3.438 -38.705 1.00 88.06 132 SER A O 1
ATOM 1056 N N . LEU A 1 133 ? 22.448 2.326 -36.846 1.00 93.62 133 LEU A N 1
ATOM 1057 C CA . LEU A 1 133 ? 21.589 1.331 -37.491 1.00 93.62 133 LEU A CA 1
ATOM 1058 C C . LEU A 1 133 ? 20.141 1.809 -37.706 1.00 93.62 133 LEU A C 1
ATOM 1060 O O . LEU A 1 133 ? 19.355 1.073 -38.298 1.00 93.62 133 LEU A O 1
ATOM 1064 N N . LYS A 1 134 ? 19.780 3.025 -37.264 1.00 84.62 134 LYS A N 1
ATOM 1065 C CA . LYS A 1 134 ? 18.405 3.570 -37.287 1.00 84.62 134 LYS A CA 1
ATOM 1066 C C . LYS A 1 134 ? 17.385 2.705 -36.529 1.00 84.62 134 LYS A C 1
ATOM 1068 O O . LYS A 1 134 ? 16.238 2.577 -36.951 1.00 84.62 134 LYS A O 1
ATOM 1073 N N . LEU A 1 135 ? 17.816 2.103 -35.422 1.00 77.81 135 LEU A N 1
ATOM 1074 C CA . LEU A 1 135 ? 16.996 1.245 -34.556 1.00 77.81 135 LEU A CA 1
ATOM 1075 C C . LEU A 1 135 ? 16.568 1.933 -33.246 1.00 77.81 135 LEU A C 1
ATOM 1077 O O . LEU A 1 135 ? 15.894 1.309 -32.430 1.00 77.81 135 LEU A O 1
ATOM 1081 N N . SER A 1 136 ? 16.976 3.188 -33.034 1.00 66.44 136 SER A N 1
ATOM 1082 C CA . SER A 1 136 ? 16.688 4.011 -31.848 1.00 66.44 136 SER A CA 1
ATOM 1083 C C . SER A 1 136 ? 16.053 5.340 -32.214 1.00 66.44 136 SER A C 1
ATOM 1085 O O . SER A 1 136 ? 16.535 5.917 -33.217 1.00 66.44 136 SER A O 1
#

Foldseek 3Di:
DWDWFDFDQAEEEEEEDPQVVLLCVLPVRHIYTYDDDLPPDPLVVLVVSLVRHDAYEYGYAADCSSVVVSVVVVRDHQDQDPVLNDDGDHNLSSCCRPVVDDRDDPDPDPDDDPPPDDPPRPCPVVVVVCVVVVND

Organism: NCBI:txid412755

Radius of gyration: 19.65 Å; chains: 1; bounding box: 44×32×54 Å

Secondary structure (DSSP, 8-state):
--EEE-SEEEEEEEEETTHHHHHHHH-TTEEEEEES-SSS--HHHHHHHHTT-SEEEEE-SSSSHHHHHHHHTT---BPPPGGGSSS---HHHHHHHHS-----PPPP-SSPPPP---TT-THHHHHHHHHHTT--

Sequence (136 aa):
MDEMELDSRDIGIITSGISYQYSKEVMTEASFLKLGMSYPLCKEKIYNFAKKVKKIFVIEEGDRFLENHIRAMGIELEAKPDELLLGELNIEKVESTLLKKKYSKPKEIGKVSPPKMCPGCPHRGIFYILNSLKLS

pLDDT: mean 90.22, std 7.51, range [66.38, 98.19]